Protein AF-A0A0L0T3A1-F1 (afdb_monomer_lite)

Secondary structure (DSSP, 8-state):
-HHHHTTTSS-----------TT-------------TT-EE---GGGSTT-TTS-TT--S-S--S-EEHHHHHHHHHHHHHS--SSSSTTSS--

Structure (mmCIF, N/CA/C/O backbone):
data_AF-A0A0L0T3A1-F1
#
_entry.id   AF-A0A0L0T3A1-F1
#
loop_
_atom_site.group_PDB
_atom_site.id
_atom_site.type_symbol
_atom_site.label_atom_id
_atom_site.label_alt_id
_atom_site.label_comp_id
_atom_site.label_asym_id
_atom_site.label_entity_id
_atom_site.label_seq_id
_atom_site.pdbx_PDB_ins_code
_atom_site.Cartn_x
_atom_site.Cartn_y
_atom_site.Cartn_z
_atom_site.occupancy
_atom_site.B_iso_or_equiv
_atom_site.auth_seq_id
_atom_site.auth_comp_id
_atom_site.auth_asym_id
_atom_site.auth_atom_id
_atom_site.pdbx_PDB_model_num
ATOM 1 N N . MET A 1 1 ? -3.514 -0.557 -0.456 1.00 93.31 1 MET A N 1
ATOM 2 C CA . MET A 1 1 ? -4.485 -0.139 0.592 1.00 93.31 1 MET A CA 1
ATOM 3 C C . MET A 1 1 ? -4.560 -1.029 1.838 1.00 93.31 1 MET A C 1
ATOM 5 O O . MET A 1 1 ? -5.094 -0.577 2.845 1.00 93.31 1 MET A O 1
ATOM 9 N N . ILE A 1 2 ? -3.980 -2.237 1.837 1.00 96.19 2 ILE A N 1
ATOM 10 C CA . ILE A 1 2 ? -4.060 -3.190 2.964 1.00 96.19 2 ILE A CA 1
ATOM 11 C C . ILE A 1 2 ? -3.667 -2.591 4.321 1.00 96.19 2 ILE A C 1
ATOM 13 O O . ILE A 1 2 ? -4.433 -2.710 5.270 1.00 96.19 2 ILE A O 1
ATOM 17 N N . ALA A 1 3 ? -2.550 -1.858 4.402 1.00 95.62 3 ALA A N 1
ATOM 18 C CA . ALA A 1 3 ? -2.123 -1.241 5.660 1.00 95.62 3 ALA A CA 1
ATOM 19 C C . ALA A 1 3 ? -3.177 -0.301 6.274 1.00 95.62 3 ALA A C 1
ATOM 21 O O . ALA A 1 3 ? -3.238 -0.179 7.496 1.00 95.62 3 ALA A O 1
ATOM 22 N N . ARG A 1 4 ? -4.030 0.329 5.448 1.00 96.12 4 ARG A N 1
ATOM 23 C CA . ARG A 1 4 ? -5.163 1.135 5.920 1.00 96.12 4 ARG A CA 1
ATOM 24 C C . ARG A 1 4 ? -6.288 0.261 6.464 1.00 96.12 4 ARG A C 1
ATOM 26 O O . ARG A 1 4 ? -6.744 0.522 7.570 1.00 96.12 4 ARG A O 1
ATOM 33 N N . TYR A 1 5 ? -6.703 -0.776 5.736 1.00 96.88 5 TYR A N 1
ATOM 34 C CA . TYR A 1 5 ? -7.740 -1.701 6.214 1.00 96.88 5 TYR A CA 1
ATOM 35 C C . TYR A 1 5 ? -7.392 -2.326 7.562 1.00 96.88 5 TYR A C 1
ATOM 37 O O . TYR A 1 5 ? -8.267 -2.496 8.406 1.00 96.88 5 TYR A O 1
ATOM 45 N N . THR A 1 6 ? -6.113 -2.627 7.769 1.00 96.88 6 THR A N 1
ATOM 46 C CA . THR A 1 6 ? -5.644 -3.354 8.948 1.00 96.88 6 THR A CA 1
ATOM 47 C C . THR A 1 6 ? -5.058 -2.458 10.038 1.00 96.88 6 THR A C 1
ATOM 49 O O . THR A 1 6 ? -4.363 -2.965 10.916 1.00 96.88 6 THR A O 1
ATOM 52 N N . ASN A 1 7 ? -5.233 -1.135 9.945 1.00 96.44 7 ASN A N 1
ATOM 53 C CA . ASN A 1 7 ? -4.652 -0.157 10.873 1.00 96.44 7 ASN A CA 1
ATOM 54 C C . ASN A 1 7 ? -3.162 -0.411 11.191 1.00 96.44 7 ASN A C 1
ATOM 56 O O . ASN A 1 7 ? -2.746 -0.441 12.343 1.00 96.44 7 ASN A O 1
ATOM 60 N N . ARG A 1 8 ? -2.354 -0.648 10.151 1.00 94.81 8 ARG A N 1
ATOM 61 C CA . ARG A 1 8 ? -0.925 -1.013 10.223 1.00 94.81 8 ARG A CA 1
ATOM 62 C C . ARG A 1 8 ? -0.573 -2.357 10.874 1.00 94.81 8 ARG A C 1
ATOM 64 O O . ARG A 1 8 ? 0.612 -2.639 10.974 1.00 94.81 8 ARG A O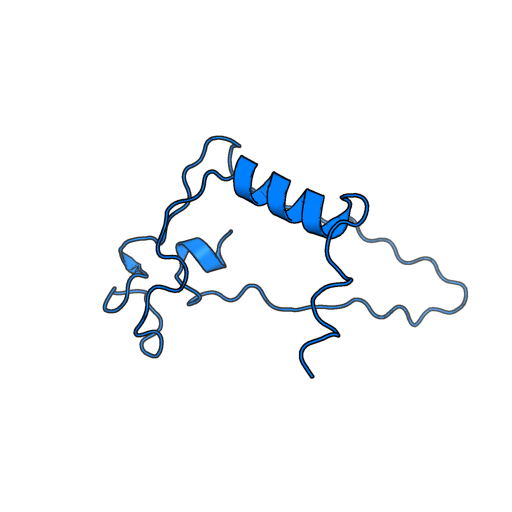 1
ATOM 71 N N . THR A 1 9 ? -1.533 -3.221 11.208 1.00 95.38 9 THR A N 1
ATOM 72 C CA . THR A 1 9 ? -1.225 -4.621 11.573 1.00 95.38 9 THR A CA 1
ATOM 73 C C . THR A 1 9 ? -0.474 -5.334 10.446 1.00 95.38 9 THR A C 1
ATOM 75 O O . THR A 1 9 ? 0.523 -6.006 10.689 1.00 95.38 9 THR A O 1
ATOM 78 N N . PHE A 1 10 ? -0.898 -5.137 9.193 1.00 95.56 10 PHE A N 1
ATOM 79 C CA . PHE A 1 10 ? -0.099 -5.485 8.021 1.00 95.56 10 PHE A CA 1
ATOM 80 C C . PHE A 1 10 ? 0.603 -4.241 7.480 1.00 95.56 10 PHE A C 1
ATOM 82 O O . PHE A 1 10 ? -0.023 -3.217 7.189 1.00 95.56 10 PHE A O 1
ATOM 89 N N . HIS A 1 11 ? 1.923 -4.329 7.343 1.00 93.44 11 HIS A N 1
ATOM 90 C CA . HIS A 1 11 ? 2.757 -3.205 6.943 1.00 93.44 11 HIS A CA 1
ATOM 91 C C . HIS A 1 11 ? 2.906 -3.120 5.423 1.00 93.44 11 HIS A C 1
ATOM 93 O O . HIS A 1 11 ? 3.156 -4.113 4.744 1.00 93.44 11 HIS A O 1
ATOM 99 N N . SER A 1 12 ? 2.834 -1.899 4.893 1.00 94.38 12 SER A N 1
ATOM 100 C CA . SER A 1 12 ? 3.302 -1.609 3.536 1.00 94.38 12 SER A CA 1
ATOM 101 C C . SER A 1 12 ? 4.823 -1.473 3.576 1.00 94.38 12 SER A C 1
ATOM 103 O O . SER A 1 12 ? 5.346 -0.396 3.859 1.00 94.38 12 SER A O 1
ATOM 105 N N . THR A 1 13 ? 5.534 -2.579 3.371 1.00 95.44 13 THR A N 1
ATOM 106 C CA . THR A 1 13 ? 6.992 -2.645 3.532 1.00 95.44 13 THR A CA 1
ATOM 107 C C . THR A 1 13 ? 7.718 -1.728 2.549 1.00 95.44 13 THR A C 1
ATOM 109 O O . THR A 1 13 ? 7.545 -1.841 1.330 1.00 95.44 13 THR A O 1
ATOM 112 N N . LEU A 1 14 ? 8.575 -0.848 3.075 1.00 95.19 14 LEU A N 1
ATOM 113 C CA . LEU A 1 14 ?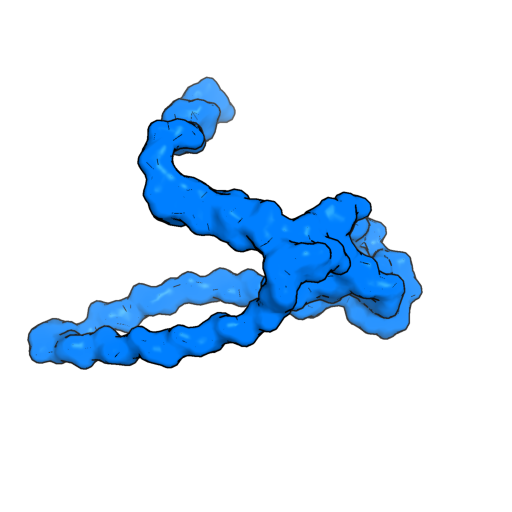 9.467 -0.026 2.260 1.00 95.19 14 LEU A CA 1
ATOM 114 C C . LEU A 1 14 ? 10.492 -0.917 1.557 1.00 95.19 14 LEU A C 1
ATOM 116 O O . LEU A 1 14 ? 11.134 -1.756 2.185 1.00 95.19 14 LEU A O 1
ATOM 120 N N . HIS A 1 15 ? 10.655 -0.721 0.254 1.00 94.88 15 HIS A N 1
ATOM 121 C CA . HIS A 1 15 ? 11.579 -1.493 -0.566 1.00 94.88 15 HIS A CA 1
ATOM 122 C C . HIS A 1 15 ? 12.233 -0.598 -1.621 1.00 94.88 15 HIS A C 1
ATOM 124 O O . HIS A 1 15 ? 11.712 0.456 -1.983 1.00 94.88 15 HIS A O 1
ATOM 130 N N . ARG A 1 16 ? 13.406 -1.018 -2.102 1.00 95.94 16 ARG A N 1
ATOM 131 C CA . ARG A 1 16 ? 14.149 -0.360 -3.183 1.00 95.94 16 ARG A CA 1
ATOM 132 C C . ARG A 1 16 ? 14.772 -1.409 -4.089 1.00 95.94 16 ARG A C 1
ATOM 134 O O . ARG A 1 16 ? 15.086 -2.507 -3.635 1.00 95.94 16 ARG A O 1
ATOM 141 N N . VAL A 1 17 ? 15.000 -1.051 -5.345 1.00 94.00 17 VAL A N 1
ATOM 142 C CA . VAL A 1 17 ? 15.701 -1.907 -6.305 1.00 94.00 17 VAL A CA 1
ATOM 143 C C . VAL A 1 17 ? 17.163 -1.482 -6.385 1.00 94.00 17 VAL A C 1
ATOM 145 O O . VAL A 1 17 ? 17.460 -0.295 -6.491 1.00 94.00 17 VAL A O 1
ATOM 148 N N . VAL A 1 18 ? 18.070 -2.459 -6.358 1.00 92.19 18 VAL A N 1
ATOM 149 C CA . VAL A 1 18 ? 19.492 -2.272 -6.670 1.00 92.19 18 VAL A CA 1
ATOM 150 C C . VAL A 1 18 ? 19.782 -3.031 -7.958 1.00 92.19 18 VAL A C 1
ATOM 152 O O . VAL A 1 18 ? 19.479 -4.219 -8.057 1.00 92.19 18 VAL A O 1
ATOM 155 N N . HIS A 1 19 ? 20.349 -2.350 -8.949 1.00 90.62 19 HIS A N 1
ATOM 156 C CA . HIS A 1 19 ? 20.753 -2.963 -10.209 1.00 90.62 19 HIS A CA 1
ATOM 157 C C . HIS A 1 19 ? 22.283 -3.038 -10.275 1.00 90.62 19 HIS A C 1
ATOM 159 O O . HIS A 1 19 ? 22.945 -2.014 -10.398 1.00 90.62 19 HIS A O 1
ATOM 165 N N . ALA A 1 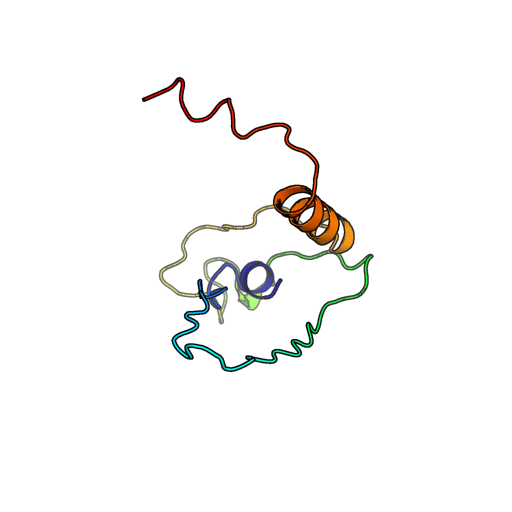20 ? 22.833 -4.249 -10.138 1.00 83.19 20 ALA A N 1
ATOM 166 C CA . ALA A 1 20 ? 24.280 -4.502 -10.094 1.00 83.19 20 ALA A CA 1
ATOM 167 C C . ALA A 1 20 ? 24.862 -5.032 -11.421 1.00 83.19 20 ALA A C 1
ATOM 169 O O . ALA A 1 20 ? 26.064 -5.265 -11.518 1.00 83.19 20 ALA A O 1
ATOM 170 N N . GLY A 1 21 ? 24.019 -5.254 -12.434 1.00 82.88 21 GLY A N 1
ATOM 171 C CA . GLY A 1 21 ? 24.434 -5.799 -13.724 1.00 82.88 21 GLY A CA 1
ATOM 172 C C . GLY A 1 21 ? 24.989 -4.709 -14.633 1.00 82.88 21 GLY A C 1
ATOM 173 O O . GLY A 1 21 ? 24.231 -4.030 -15.313 1.00 82.88 21 GLY A O 1
ATOM 174 N N . VAL A 1 22 ? 26.311 -4.542 -14.679 1.00 79.69 22 VAL A N 1
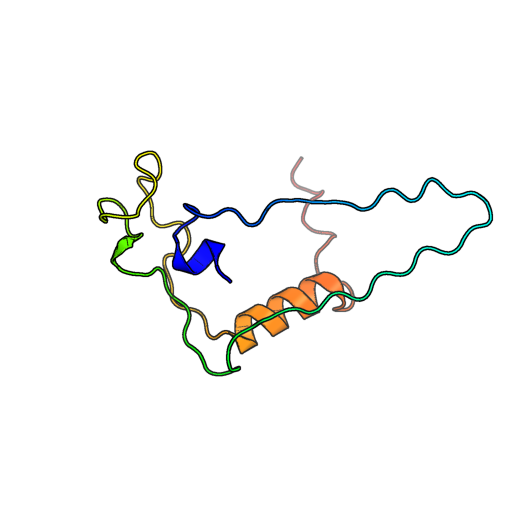ATOM 175 C CA . VAL A 1 22 ? 26.935 -3.708 -15.717 1.00 79.69 22 VAL A CA 1
ATOM 176 C C . VAL A 1 22 ? 26.669 -4.366 -17.077 1.00 79.69 22 VAL A C 1
ATOM 178 O O . VAL A 1 22 ? 27.001 -5.534 -17.269 1.00 79.69 22 VAL A O 1
ATOM 181 N N . ASN A 1 23 ? 26.075 -3.619 -18.012 1.00 87.62 23 ASN A N 1
ATOM 182 C CA . ASN A 1 23 ? 25.730 -4.058 -19.374 1.00 87.62 23 ASN A CA 1
ATOM 183 C C . ASN A 1 23 ? 24.695 -5.199 -19.470 1.00 87.62 23 ASN A C 1
ATOM 185 O O . ASN A 1 23 ? 24.723 -5.962 -20.434 1.00 87.62 23 ASN A O 1
ATOM 189 N N . GLN A 1 24 ? 23.789 -5.335 -18.497 1.00 93.19 24 GLN A N 1
ATOM 190 C CA . GLN A 1 24 ? 22.676 -6.286 -18.584 1.00 93.19 24 GLN A CA 1
ATOM 191 C C . GLN A 1 24 ? 21.343 -5.601 -18.311 1.00 93.19 24 GLN A C 1
ATOM 193 O O . GLN A 1 24 ? 21.198 -4.898 -17.315 1.00 93.19 24 GLN A O 1
ATOM 198 N N . ASP A 1 25 ? 20.342 -5.869 -19.143 1.00 93.38 25 ASP A N 1
ATOM 199 C CA . ASP A 1 25 ? 18.989 -5.386 -18.893 1.00 93.38 25 ASP A CA 1
ATOM 200 C C . ASP A 1 25 ? 18.344 -6.139 -17.724 1.00 93.38 25 ASP A C 1
ATOM 202 O O . ASP A 1 25 ? 18.482 -7.356 -17.573 1.00 93.38 25 ASP A O 1
ATOM 206 N N . ARG A 1 26 ? 17.567 -5.418 -16.910 1.00 94.19 26 ARG A N 1
ATOM 207 C CA . ARG A 1 26 ? 16.720 -6.002 -15.864 1.00 94.19 26 ARG A CA 1
ATOM 208 C C . ARG A 1 26 ? 15.262 -5.659 -16.128 1.00 94.19 26 ARG A C 1
ATOM 210 O O . ARG A 1 26 ? 14.846 -4.516 -15.961 1.00 94.19 26 ARG A O 1
ATOM 217 N N . TYR A 1 27 ? 14.471 -6.680 -16.426 1.00 94.19 27 TYR A N 1
ATOM 218 C CA . TYR A 1 27 ? 13.036 -6.549 -16.651 1.00 94.19 27 TYR A CA 1
ATOM 219 C C . TYR A 1 27 ? 12.252 -6.698 -15.339 1.00 94.19 27 TYR A C 1
ATOM 221 O O . TYR A 1 27 ? 12.627 -7.445 -14.432 1.00 94.19 27 TYR A O 1
ATOM 229 N N . SER A 1 28 ? 11.164 -5.948 -15.192 1.00 94.81 28 SER A N 1
ATOM 230 C CA . SER A 1 28 ? 10.221 -6.078 -14.077 1.00 94.81 28 SER A CA 1
ATOM 231 C C . SER A 1 28 ? 8.823 -5.770 -14.581 1.00 94.81 28 SER A C 1
ATOM 233 O O . SER A 1 28 ? 8.604 -4.711 -15.158 1.00 94.81 28 SER A O 1
ATOM 235 N N . ILE A 1 29 ? 7.898 -6.701 -14.363 1.00 96.81 29 ILE A N 1
ATOM 236 C CA . ILE A 1 29 ? 6.520 -6.618 -14.851 1.00 96.81 29 ILE A CA 1
ATOM 237 C C . ILE A 1 29 ? 5.601 -6.746 -13.628 1.00 96.81 29 ILE A C 1
ATOM 239 O O . ILE A 1 29 ? 5.131 -7.844 -13.330 1.00 96.81 29 ILE A O 1
ATOM 243 N N . PRO A 1 30 ? 5.438 -5.676 -12.826 1.00 96.31 30 PRO A N 1
ATOM 244 C CA . PRO A 1 30 ? 4.579 -5.731 -11.654 1.00 96.31 30 PRO A CA 1
ATOM 245 C C . PRO A 1 30 ? 3.105 -5.741 -12.068 1.00 96.31 30 PRO A C 1
ATOM 247 O O . PRO A 1 30 ? 2.694 -5.005 -12.964 1.00 96.31 30 PRO A O 1
ATOM 250 N N . PHE A 1 31 ? 2.309 -6.540 -11.363 1.00 96.50 31 PHE A N 1
ATOM 251 C CA . PHE A 1 31 ? 0.853 -6.476 -11.397 1.00 96.50 31 PHE A CA 1
ATOM 252 C C . PHE A 1 31 ? 0.358 -5.996 -10.033 1.00 96.50 31 PHE A C 1
ATOM 254 O O . PHE A 1 31 ? 0.692 -6.590 -9.006 1.00 96.50 31 PHE A O 1
ATOM 261 N N . PHE A 1 32 ? -0.416 -4.914 -10.026 1.00 93.75 32 PHE A N 1
ATOM 262 C CA . PHE A 1 32 ? -1.015 -4.360 -8.818 1.00 93.75 32 PHE A CA 1
ATOM 263 C C . PHE A 1 32 ? -2.487 -4.764 -8.779 1.00 93.75 32 PHE A C 1
ATOM 265 O O . PHE A 1 32 ? -3.247 -4.430 -9.685 1.00 93.75 32 PHE A O 1
ATOM 272 N N . PHE A 1 33 ? -2.865 -5.528 -7.754 1.00 94.94 33 PHE A N 1
ATOM 273 C CA . PHE A 1 33 ? -4.255 -5.893 -7.515 1.00 94.94 33 PHE A CA 1
ATOM 274 C C . PHE A 1 33 ? -4.881 -4.873 -6.571 1.00 94.94 33 PHE A C 1
ATOM 276 O O . PHE A 1 33 ? -4.549 -4.823 -5.383 1.00 94.94 33 PHE A O 1
ATOM 283 N N . ASP A 1 34 ? -5.766 -4.066 -7.133 1.00 93.94 34 ASP A N 1
ATOM 284 C CA . ASP A 1 34 ? -6.423 -2.959 -6.460 1.00 93.94 34 ASP A CA 1
ATOM 285 C C . ASP A 1 34 ? -7.948 -3.142 -6.461 1.00 93.94 34 ASP A C 1
ATOM 287 O O . ASP A 1 34 ? -8.471 -4.171 -6.888 1.00 93.94 34 ASP A O 1
ATOM 291 N N . MET A 1 35 ? -8.655 -2.169 -5.895 1.00 94.31 35 MET A N 1
ATOM 292 C CA . MET A 1 35 ? -10.109 -2.195 -5.720 1.00 94.31 35 MET A CA 1
ATOM 293 C C . MET A 1 35 ? -10.781 -1.344 -6.801 1.00 94.31 35 MET A C 1
ATOM 295 O O . MET A 1 35 ? -10.109 -0.578 -7.495 1.00 94.31 35 MET A O 1
ATOM 299 N N . ASP A 1 36 ? -12.108 -1.420 -6.890 1.00 97.50 36 ASP A N 1
ATOM 300 C CA . ASP A 1 36 ? -12.875 -0.509 -7.741 1.00 97.50 36 ASP A CA 1
ATOM 301 C C . ASP A 1 36 ? -12.721 0.950 -7.275 1.00 97.50 36 ASP A C 1
ATOM 303 O O . ASP A 1 36 ? -12.483 1.240 -6.096 1.00 97.50 36 ASP A O 1
ATOM 307 N N . ALA A 1 37 ? -12.821 1.880 -8.226 1.00 97.00 37 ALA A N 1
ATOM 308 C CA . ALA A 1 37 ? -12.515 3.300 -8.035 1.00 97.00 37 ALA A CA 1
ATOM 309 C C . ALA A 1 37 ? -13.358 3.969 -6.932 1.00 97.00 37 ALA A C 1
ATOM 311 O O . ALA A 1 37 ? -12.852 4.789 -6.164 1.00 97.00 37 ALA A O 1
ATOM 312 N N . ASP A 1 38 ? -14.625 3.585 -6.818 1.00 98.00 38 ASP A N 1
ATOM 313 C CA . ASP A 1 38 ? -15.621 4.143 -5.905 1.00 98.00 38 ASP A CA 1
ATOM 314 C C . ASP A 1 38 ? -15.615 3.498 -4.507 1.00 98.00 38 ASP A C 1
ATOM 316 O O . ASP A 1 38 ? -16.335 3.943 -3.607 1.00 98.00 38 ASP A O 1
ATOM 320 N N . VAL A 1 39 ? -14.778 2.480 -4.279 1.00 98.12 39 VAL A N 1
ATOM 321 C CA . VAL A 1 39 ? -14.707 1.789 -2.988 1.00 98.12 39 VAL A CA 1
ATOM 322 C C . VAL A 1 39 ? -14.290 2.752 -1.880 1.00 98.12 39 VAL A C 1
ATOM 324 O O . VAL A 1 39 ? -13.220 3.363 -1.908 1.00 98.12 39 VAL A O 1
ATOM 327 N N . VAL A 1 40 ? -15.119 2.825 -0.836 1.00 97.81 40 VAL A N 1
ATOM 328 C CA . VAL A 1 40 ? -14.820 3.576 0.387 1.00 97.81 40 VAL A CA 1
ATOM 329 C C . VAL A 1 40 ? -13.961 2.727 1.320 1.00 97.81 40 VAL A C 1
ATOM 331 O O . VAL A 1 40 ? -14.416 1.749 1.920 1.00 97.81 40 VAL A O 1
ATOM 334 N N . VAL A 1 41 ? -12.713 3.138 1.501 1.00 97.19 41 VAL A N 1
ATOM 335 C CA . VAL A 1 41 ? -11.725 2.442 2.320 1.00 97.19 41 VAL A CA 1
ATOM 336 C C . VAL A 1 41 ? -11.670 3.038 3.719 1.00 97.19 41 VAL A C 1
ATOM 338 O O .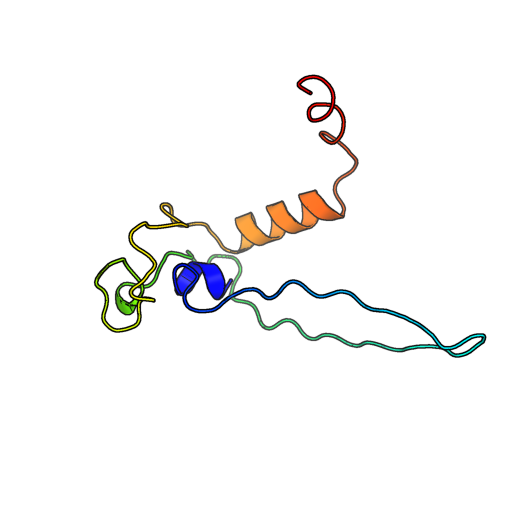 VAL A 1 41 ? -11.343 4.208 3.902 1.00 97.19 41 VAL A O 1
ATOM 341 N N . ARG A 1 42 ? -11.917 2.205 4.728 1.00 97.38 42 ARG A N 1
ATOM 342 C CA . ARG A 1 42 ? -11.801 2.532 6.157 1.00 97.38 42 ARG A CA 1
ATOM 343 C C . ARG A 1 42 ? -11.155 1.374 6.906 1.00 97.38 42 ARG A C 1
ATOM 345 O O . ARG A 1 42 ? -11.136 0.260 6.390 1.00 97.38 42 ARG A O 1
ATOM 352 N N . VAL A 1 43 ? -10.648 1.626 8.109 1.00 97.75 43 VAL A N 1
ATOM 353 C CA . VAL A 1 43 ? -10.168 0.550 8.988 1.00 97.75 43 VAL A CA 1
ATOM 354 C C . VAL A 1 43 ? -11.299 -0.458 9.213 1.00 97.75 43 VAL A C 1
ATOM 356 O O . VAL A 1 43 ? -12.443 -0.075 9.469 1.00 97.75 43 VAL A O 1
ATOM 359 N N . LEU A 1 44 ? -10.993 -1.746 9.071 1.00 96.56 44 LEU A N 1
ATOM 360 C CA . LEU A 1 44 ? -11.950 -2.818 9.323 1.00 96.56 44 LEU A CA 1
ATOM 361 C C . LEU A 1 44 ? -12.160 -2.987 10.838 1.00 96.56 44 LEU A C 1
ATOM 363 O O . LEU A 1 44 ? -11.189 -2.877 11.586 1.00 96.56 44 LEU A O 1
ATOM 367 N N . PRO A 1 45 ? -13.380 -3.318 11.309 1.00 96.00 45 PRO A N 1
ATOM 368 C CA . PRO A 1 45 ? -13.680 -3.413 12.742 1.00 96.00 45 PRO A CA 1
ATOM 369 C C . PRO A 1 45 ? -12.742 -4.343 13.524 1.00 96.00 45 PRO A C 1
ATOM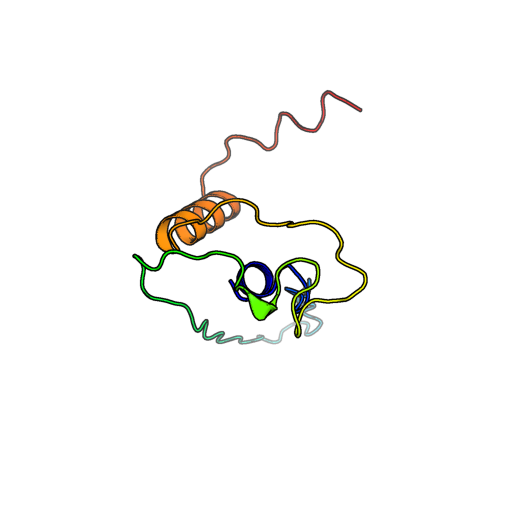 371 O O . PRO A 1 45 ? -12.309 -4.003 14.619 1.00 96.00 45 PRO A O 1
ATOM 374 N N . GLU A 1 46 ? -12.369 -5.479 12.930 1.00 96.88 46 GLU A N 1
ATOM 375 C CA . GLU A 1 46 ? -11.447 -6.471 13.509 1.00 96.88 46 GLU A CA 1
ATOM 376 C C . GLU A 1 46 ? -10.046 -5.900 13.805 1.00 96.88 46 GLU A C 1
ATOM 378 O O . GLU A 1 46 ? -9.332 -6.447 14.639 1.00 96.88 46 GLU A O 1
ATOM 383 N N . PHE A 1 47 ? -9.662 -4.806 13.138 1.00 97.00 47 PHE A N 1
ATOM 384 C CA . PHE A 1 47 ? -8.344 -4.173 13.224 1.00 97.00 47 PHE A CA 1
ATOM 385 C C . PHE A 1 47 ? -8.363 -2.790 13.900 1.00 97.00 47 PHE A C 1
ATOM 387 O O . PHE A 1 47 ? -7.340 -2.102 13.929 1.00 97.00 47 PHE A O 1
ATOM 394 N N . MET A 1 48 ? -9.506 -2.357 14.437 1.00 96.19 48 MET A N 1
ATOM 395 C CA . MET A 1 48 ? -9.564 -1.191 15.327 1.00 96.19 48 MET A CA 1
ATOM 396 C C . MET A 1 48 ? -8.806 -1.484 16.635 1.00 96.19 48 MET A C 1
ATOM 398 O O . MET A 1 48 ? -8.704 -2.654 16.998 1.00 96.19 48 MET A O 1
ATOM 402 N N . PRO A 1 49 ? -8.297 -0.479 17.375 1.00 94.50 49 PRO A N 1
ATOM 403 C CA . PRO A 1 49 ? -7.699 -0.710 18.693 1.00 94.50 49 PRO A CA 1
ATOM 404 C C . PRO A 1 49 ? -8.626 -1.539 19.600 1.00 94.50 49 PRO A C 1
ATOM 406 O O . PRO A 1 49 ? -9.800 -1.207 19.763 1.00 94.50 49 PRO A O 1
ATOM 409 N N . GLY A 1 50 ? -8.111 -2.647 20.144 1.00 92.75 50 GLY A N 1
ATOM 410 C CA . GLY A 1 50 ? -8.890 -3.631 20.916 1.00 92.75 50 GLY A CA 1
ATOM 411 C C . GLY A 1 50 ? -9.663 -4.669 20.083 1.00 92.75 50 GLY A C 1
ATOM 412 O O . GLY A 1 50 ? -10.316 -5.542 20.651 1.00 92.75 50 GLY A O 1
ATOM 413 N N . GLY A 1 51 ? -9.595 -4.601 18.753 1.00 94.88 51 GLY A N 1
ATOM 414 C CA . GLY A 1 51 ? -10.164 -5.585 17.834 1.00 94.88 51 GLY A CA 1
ATOM 415 C C . GLY A 1 51 ? -9.394 -6.908 17.836 1.00 94.88 51 GLY A C 1
ATOM 416 O O . GLY A 1 51 ? -8.199 -6.957 18.125 1.00 94.88 51 GLY A O 1
ATOM 417 N N . LYS A 1 52 ? -10.080 -8.002 17.488 1.00 96.62 52 LYS A N 1
ATOM 418 C CA . LYS A 1 52 ? -9.550 -9.376 17.562 1.00 96.62 52 LYS A CA 1
ATOM 419 C C . LYS A 1 52 ? -8.301 -9.608 16.703 1.00 96.62 52 LYS A C 1
ATOM 421 O O . LYS A 1 52 ? -7.486 -10.459 17.052 1.00 96.62 52 LYS A O 1
ATOM 426 N N . LEU A 1 53 ? -8.167 -8.897 15.586 1.00 96.44 53 LEU A N 1
ATOM 427 C CA . LEU A 1 53 ? -7.038 -9.012 14.660 1.00 96.44 53 LEU A CA 1
ATOM 428 C C . LEU A 1 53 ? -6.096 -7.805 14.723 1.00 96.44 53 LEU A C 1
ATOM 430 O O . LEU A 1 53 ? -5.159 -7.735 13.932 1.00 96.44 53 LEU A O 1
ATOM 434 N N . ALA A 1 54 ? -6.331 -6.849 15.621 1.00 94.94 54 ALA A N 1
ATOM 435 C CA . ALA A 1 54 ? -5.469 -5.687 15.758 1.00 94.94 54 ALA A CA 1
ATOM 436 C C . ALA A 1 54 ? -4.106 -6.081 16.337 1.00 94.94 54 ALA A C 1
ATOM 438 O O . ALA A 1 54 ? -4.009 -6.943 17.212 1.00 94.94 54 ALA A O 1
ATOM 439 N N . ASN A 1 55 ? -3.046 -5.411 15.885 1.00 92.44 55 ASN A N 1
ATOM 440 C CA . ASN A 1 55 ? -1.768 -5.457 16.584 1.00 92.44 55 ASN A CA 1
ATOM 441 C C . ASN A 1 55 ? -1.961 -4.901 18.017 1.00 92.44 55 ASN A C 1
ATOM 443 O O . ASN A 1 55 ? -2.359 -3.740 18.143 1.00 92.44 55 ASN A O 1
ATOM 447 N N . PRO A 1 56 ? -1.661 -5.673 19.083 1.00 91.06 56 PRO A N 1
ATOM 448 C CA . PRO A 1 56 ? -1.832 -5.228 20.469 1.00 91.06 56 PRO A CA 1
ATOM 449 C C . PRO A 1 56 ? -1.041 -3.966 20.841 1.00 91.06 56 PRO A C 1
ATOM 451 O O . PRO A 1 56 ? -1.411 -3.262 21.776 1.00 91.06 56 PRO A O 1
ATOM 454 N N . GLU A 1 57 ? 0.043 -3.670 20.123 1.00 89.31 57 GLU A N 1
ATOM 455 C CA . GLU A 1 57 ? 0.866 -2.474 20.337 1.00 89.31 57 GLU A CA 1
ATOM 456 C C . GLU A 1 57 ? 0.223 -1.205 19.754 1.00 89.31 57 GLU A C 1
ATOM 458 O O . GLU A 1 57 ? 0.561 -0.088 20.148 1.00 89.31 57 GLU A O 1
ATOM 463 N N . VAL A 1 58 ? -0.719 -1.355 18.817 1.00 86.44 58 VAL A N 1
ATOM 464 C CA . VAL A 1 58 ? -1.397 -0.237 18.160 1.00 86.44 58 VAL A CA 1
ATOM 465 C C . VAL A 1 58 ? -2.586 0.210 19.007 1.00 86.44 58 VAL A C 1
ATOM 467 O O . VAL A 1 58 ? -3.665 -0.377 18.973 1.00 86.44 58 VAL A O 1
ATOM 470 N N . GLN A 1 59 ? -2.381 1.288 19.760 1.00 86.94 59 GLN A N 1
ATOM 471 C CA . GLN A 1 59 ? -3.394 1.862 20.656 1.00 86.94 59 GLN A CA 1
ATOM 472 C C . GLN A 1 59 ? -4.257 2.940 19.984 1.00 86.94 59 GLN A C 1
ATOM 474 O O . GLN A 1 59 ? -5.320 3.293 20.487 1.00 86.94 59 GLN A O 1
ATOM 479 N N . GLU A 1 60 ? -3.828 3.439 18.824 1.00 92.50 60 GLU A N 1
ATOM 480 C CA . GLU A 1 60 ? -4.474 4.539 18.113 1.00 92.50 60 GLU A CA 1
ATOM 481 C C . GLU A 1 60 ? -4.925 4.132 16.707 1.00 92.50 60 GLU A C 1
ATOM 483 O O . GLU A 1 60 ? -4.414 3.195 16.085 1.00 92.50 60 GLU A O 1
ATOM 488 N N . VAL A 1 61 ? -5.898 4.868 16.173 1.00 94.31 61 VAL A N 1
ATOM 489 C CA . VAL A 1 61 ? -6.355 4.701 14.792 1.00 94.31 61 VAL A CA 1
ATOM 490 C C . VAL A 1 61 ? -5.491 5.576 13.883 1.00 94.31 61 VAL A C 1
ATOM 492 O O . VAL A 1 61 ? -5.702 6.782 13.788 1.00 94.31 61 VAL A O 1
ATOM 495 N N . TYR A 1 62 ? -4.544 4.975 13.160 1.00 94.44 62 TYR A N 1
ATOM 496 C CA . TYR A 1 62 ? -3.658 5.700 12.236 1.00 94.44 62 TYR A CA 1
ATOM 497 C C . TYR A 1 62 ? -4.386 6.267 11.012 1.00 94.44 62 TYR A C 1
ATOM 499 O O . TYR A 1 62 ? -3.872 7.157 10.333 1.00 94.44 62 TYR A O 1
ATOM 507 N N . PHE A 1 63 ? -5.566 5.731 10.698 1.00 94.94 63 PHE A N 1
ATOM 508 C CA . PHE A 1 63 ? -6.367 6.114 9.539 1.00 94.94 63 PHE A CA 1
ATOM 509 C C . PHE A 1 63 ? -7.797 6.466 9.979 1.00 94.94 63 PHE A C 1
ATOM 511 O O . PHE A 1 63 ? -8.711 5.667 9.774 1.00 94.94 63 PHE A O 1
ATOM 518 N N . PRO A 1 64 ? -7.995 7.635 10.617 1.00 87.56 64 PRO A N 1
ATOM 519 C CA . PRO A 1 64 ? -9.234 7.952 11.332 1.00 87.56 64 PRO A CA 1
ATOM 520 C C . PRO A 1 64 ? -10.442 8.179 10.413 1.00 87.56 64 PRO A C 1
ATOM 522 O O . PRO A 1 64 ? -11.574 7.944 10.822 1.00 87.56 64 PRO A O 1
ATOM 525 N N . GLY A 1 65 ? -10.214 8.623 9.173 1.00 92.12 65 GLY A N 1
ATOM 526 C CA . GLY A 1 65 ? -11.271 8.896 8.199 1.00 92.12 65 GLY A CA 1
ATOM 527 C C . GLY A 1 65 ? -11.337 7.859 7.074 1.00 92.12 65 GLY A C 1
ATOM 528 O O . GLY A 1 65 ? -10.284 7.352 6.648 1.00 92.12 65 GLY A O 1
ATOM 529 N N . PRO A 1 66 ? -12.544 7.561 6.554 1.00 96.38 66 PRO A N 1
ATOM 530 C CA . PRO A 1 66 ? -12.675 6.855 5.289 1.00 96.38 66 PRO A CA 1
ATOM 531 C C . PRO A 1 66 ? -12.057 7.677 4.148 1.00 96.38 66 PRO A C 1
ATOM 533 O O . PRO A 1 66 ? -11.987 8.900 4.224 1.00 96.38 66 PRO A O 1
ATOM 536 N N . ILE A 1 67 ? -11.620 7.002 3.088 1.00 97.25 67 ILE A N 1
ATOM 537 C CA . ILE A 1 67 ? -11.154 7.626 1.843 1.00 97.25 67 ILE A CA 1
ATOM 538 C C . ILE A 1 67 ? -11.689 6.831 0.653 1.00 97.25 67 ILE A C 1
ATOM 540 O O . ILE A 1 67 ? -11.718 5.601 0.714 1.00 97.25 67 ILE A O 1
ATOM 544 N N . VAL A 1 68 ? -12.112 7.504 -0.415 1.00 98.12 68 VAL A N 1
ATOM 545 C CA . VAL A 1 68 ? -12.469 6.830 -1.674 1.00 98.12 68 VAL A CA 1
ATOM 546 C C . VAL A 1 68 ? -11.187 6.347 -2.354 1.00 98.12 68 VAL A C 1
ATOM 548 O O . VAL A 1 68 ? -10.167 7.038 -2.331 1.00 98.12 68 VAL A O 1
ATOM 551 N N . PHE A 1 69 ? -11.194 5.143 -2.924 1.00 97.62 69 PHE A N 1
ATOM 552 C CA . PHE A 1 69 ? -9.976 4.562 -3.481 1.00 97.62 69 PHE A CA 1
ATOM 553 C C . PHE A 1 69 ? -9.377 5.399 -4.613 1.00 97.62 69 PHE A C 1
ATOM 555 O O . PHE A 1 69 ? -8.171 5.654 -4.601 1.00 97.62 69 PHE A O 1
ATOM 562 N N . GLU A 1 70 ? -10.208 5.886 -5.533 1.00 97.50 70 GLU A N 1
ATOM 563 C CA . GLU A 1 70 ? -9.769 6.771 -6.610 1.00 97.50 70 GLU A CA 1
ATOM 564 C C . GLU A 1 70 ? -9.073 8.027 -6.074 1.00 97.50 70 GLU A C 1
ATOM 566 O O . GLU A 1 70 ? -7.999 8.385 -6.552 1.00 97.50 70 GLU A O 1
ATOM 571 N N . GLU A 1 71 ? -9.622 8.658 -5.034 1.00 96.81 71 GLU A N 1
ATOM 572 C CA . GLU A 1 71 ? -9.019 9.840 -4.411 1.00 96.81 71 GLU A CA 1
ATOM 573 C C . GLU A 1 71 ? -7.620 9.522 -3.862 1.00 96.81 71 GLU A C 1
ATOM 575 O O . GLU A 1 71 ? -6.663 10.274 -4.067 1.00 96.81 71 GLU A O 1
ATOM 580 N N . HIS A 1 72 ? -7.463 8.373 -3.196 1.00 95.31 72 HIS A N 1
ATOM 581 C CA . HIS A 1 72 ? -6.150 7.926 -2.740 1.00 95.31 72 HIS A CA 1
ATOM 582 C C . HIS A 1 72 ? -5.179 7.721 -3.911 1.00 95.31 72 HIS A C 1
ATOM 584 O O . HIS A 1 72 ? -4.034 8.177 -3.839 1.00 95.31 72 HIS A O 1
ATOM 590 N N . LEU A 1 73 ? -5.626 7.057 -4.979 1.00 94.94 73 LEU A N 1
ATOM 591 C CA . LEU A 1 73 ? -4.810 6.768 -6.154 1.00 94.94 73 LEU A CA 1
ATOM 592 C C . LEU A 1 73 ? -4.363 8.056 -6.856 1.00 94.94 73 LEU A C 1
ATOM 594 O O . LEU A 1 73 ? -3.175 8.216 -7.136 1.00 94.94 73 LEU A O 1
ATOM 598 N N . GLN A 1 74 ? -5.279 9.005 -7.060 1.00 94.62 74 GLN A N 1
ATOM 599 C CA . GLN A 1 74 ? -4.980 10.321 -7.625 1.00 94.62 74 GLN A CA 1
ATOM 600 C C . GLN A 1 74 ? -3.978 11.089 -6.754 1.00 94.62 74 GLN A C 1
ATOM 602 O O . GLN A 1 74 ? -3.010 11.641 -7.275 1.00 94.62 74 GLN A O 1
ATOM 607 N N . ASN A 1 75 ? -4.140 11.075 -5.426 1.00 94.31 75 ASN A N 1
ATOM 608 C CA . ASN A 1 75 ? -3.200 11.714 -4.501 1.00 94.31 75 ASN A CA 1
ATOM 609 C C . ASN A 1 75 ? -1.782 11.126 -4.607 1.00 94.31 75 ASN A C 1
ATOM 611 O O . ASN A 1 75 ? -0.804 11.877 -4.630 1.00 94.31 75 ASN A O 1
ATOM 615 N N . MET A 1 76 ? -1.650 9.798 -4.696 1.00 92.38 76 MET A N 1
ATOM 616 C CA . MET A 1 76 ? -0.345 9.142 -4.856 1.00 92.38 76 MET A CA 1
ATOM 617 C C . MET A 1 76 ? 0.258 9.412 -6.234 1.00 92.38 76 MET A C 1
ATOM 619 O O . MET A 1 76 ? 1.430 9.774 -6.325 1.00 92.38 76 MET A O 1
ATOM 623 N N . TYR A 1 77 ? -0.548 9.328 -7.294 1.00 92.75 77 TYR A N 1
ATOM 624 C CA . TYR A 1 77 ? -0.107 9.635 -8.651 1.00 92.75 77 TYR A CA 1
ATOM 625 C C . TYR A 1 77 ? 0.390 11.081 -8.759 1.00 92.75 77 TYR A C 1
ATOM 627 O O . TYR A 1 77 ? 1.489 11.323 -9.252 1.00 92.75 77 TYR A O 1
ATOM 635 N N . ASN A 1 78 ? -0.350 12.039 -8.197 1.00 92.38 78 ASN A N 1
ATOM 636 C CA . ASN A 1 78 ? 0.053 13.442 -8.136 1.00 92.38 78 ASN A CA 1
ATOM 637 C C . ASN A 1 78 ? 1.314 13.649 -7.285 1.00 92.38 78 ASN A C 1
ATOM 639 O O . ASN A 1 78 ? 2.167 14.453 -7.651 1.00 92.38 78 ASN A O 1
ATOM 643 N N . SER A 1 79 ? 1.483 12.909 -6.185 1.00 89.06 79 SER A N 1
ATOM 644 C CA . SER A 1 79 ? 2.703 12.977 -5.370 1.00 89.06 79 SER A CA 1
ATOM 645 C C . SER A 1 79 ? 3.947 12.459 -6.100 1.00 89.06 79 SER A C 1
ATOM 647 O O . SER A 1 79 ? 5.056 12.872 -5.755 1.00 89.06 79 SER A O 1
ATOM 649 N N . THR A 1 80 ? 3.796 11.521 -7.038 1.00 88.44 80 THR A N 1
ATOM 650 C CA . THR A 1 80 ? 4.916 10.916 -7.776 1.00 88.44 80 THR A CA 1
ATOM 651 C C . THR A 1 80 ? 5.188 11.621 -9.104 1.00 88.44 80 THR A C 1
ATOM 653 O O . THR A 1 80 ? 6.349 11.854 -9.436 1.00 88.44 80 THR A O 1
ATOM 656 N N . TYR A 1 81 ? 4.138 11.974 -9.846 1.00 88.94 81 TYR A N 1
ATOM 657 C CA . TYR A 1 81 ? 4.213 12.460 -11.228 1.00 88.94 81 TYR A CA 1
ATOM 658 C C . TYR A 1 81 ? 3.667 13.882 -11.422 1.00 88.94 81 TYR A C 1
ATOM 660 O O . TYR A 1 81 ? 3.877 14.472 -12.481 1.00 88.94 81 TYR A O 1
ATOM 668 N N . GLY A 1 82 ? 2.975 14.457 -10.434 1.00 85.62 82 GLY A N 1
ATOM 669 C CA . GLY A 1 82 ? 2.472 15.827 -10.514 1.00 85.62 82 GLY A CA 1
ATOM 670 C C . GLY A 1 82 ? 3.623 16.834 -10.560 1.00 85.62 82 GLY A C 1
ATOM 671 O O . GLY A 1 82 ? 4.521 16.806 -9.717 1.00 85.62 82 GLY A O 1
ATOM 672 N N . ALA A 1 83 ? 3.612 17.732 -11.550 1.00 63.22 83 ALA A N 1
ATOM 673 C CA . ALA A 1 83 ? 4.622 18.779 -11.681 1.00 63.22 83 ALA A CA 1
ATOM 674 C C . ALA A 1 83 ? 4.716 19.605 -10.383 1.00 63.22 83 ALA A C 1
ATOM 676 O O . ALA A 1 83 ? 3.709 20.074 -9.850 1.00 63.22 83 ALA A O 1
ATOM 677 N N . GLY A 1 84 ? 5.942 19.742 -9.870 1.00 58.56 84 GLY A N 1
ATOM 678 C CA . GLY A 1 84 ? 6.258 20.211 -8.525 1.00 58.56 84 GLY A CA 1
ATOM 679 C C . GLY A 1 84 ? 5.464 21.427 -8.045 1.00 58.56 84 GLY A C 1
ATOM 680 O O . GLY A 1 84 ? 5.739 22.561 -8.422 1.00 58.56 84 GLY A O 1
ATOM 681 N N . LYS A 1 85 ? 4.577 21.196 -7.081 1.00 50.97 85 LYS A N 1
ATOM 682 C CA . LYS A 1 85 ? 4.196 22.194 -6.080 1.00 50.97 85 LYS A CA 1
ATOM 683 C C . LYS A 1 85 ? 4.403 21.565 -4.709 1.00 50.97 85 LYS A C 1
ATOM 685 O O . LYS A 1 85 ? 3.536 20.854 -4.225 1.00 50.97 85 LYS A O 1
ATOM 690 N N . GLY A 1 86 ? 5.570 21.789 -4.098 1.00 49.06 86 GLY A N 1
ATOM 691 C CA . GLY A 1 86 ? 5.713 21.530 -2.658 1.00 49.06 86 GLY A CA 1
ATOM 692 C C . GLY A 1 86 ? 6.939 20.765 -2.159 1.00 49.06 86 GLY A C 1
ATOM 693 O O . GLY A 1 86 ? 6.863 20.189 -1.080 1.00 49.06 86 GLY A O 1
ATOM 694 N N . ARG A 1 87 ? 8.087 20.777 -2.852 1.00 47.81 87 ARG A N 1
ATOM 695 C CA . ARG A 1 87 ? 9.366 20.427 -2.189 1.00 47.81 87 ARG A CA 1
ATOM 696 C C . ARG A 1 87 ? 10.133 21.628 -1.618 1.00 47.81 87 ARG A C 1
ATOM 698 O O . ARG A 1 87 ? 11.134 21.410 -0.948 1.00 47.81 87 ARG A O 1
ATOM 705 N N . SER A 1 88 ? 9.653 22.864 -1.810 1.00 42.16 88 SER A N 1
ATOM 706 C CA . SER A 1 88 ? 10.345 24.075 -1.326 1.00 42.16 88 SER A CA 1
ATOM 707 C C . SER A 1 88 ? 10.026 24.473 0.126 1.00 42.16 88 SER A C 1
ATOM 709 O O . SER A 1 88 ? 10.841 25.153 0.727 1.00 42.16 88 SER A O 1
ATOM 711 N N . GLN A 1 89 ? 8.923 24.023 0.741 1.00 43.16 89 GLN A N 1
ATOM 712 C CA . GLN A 1 89 ? 8.528 24.510 2.082 1.00 43.16 89 GLN A CA 1
ATOM 713 C C . GLN A 1 89 ? 9.056 23.683 3.267 1.00 43.16 89 GLN A C 1
ATOM 715 O O . GLN A 1 89 ? 8.801 24.027 4.413 1.00 43.16 89 GLN A O 1
ATOM 720 N N . ARG A 1 90 ? 9.796 22.589 3.030 1.00 44.09 90 ARG A N 1
ATOM 721 C CA . ARG A 1 90 ? 10.327 21.738 4.115 1.00 44.09 90 ARG A CA 1
ATOM 722 C C . ARG A 1 90 ? 11.783 22.029 4.507 1.00 44.09 90 ARG A C 1
ATOM 724 O O . ARG A 1 90 ? 12.321 21.298 5.322 1.00 44.09 90 ARG A O 1
ATOM 731 N N . ARG A 1 91 ? 12.416 23.055 3.922 1.00 42.47 91 ARG A N 1
ATOM 732 C CA . ARG A 1 91 ? 13.811 23.456 4.212 1.00 42.47 91 ARG A CA 1
ATOM 733 C C . ARG A 1 91 ? 13.957 24.782 4.967 1.00 42.47 91 ARG A C 1
ATOM 735 O O . ARG A 1 91 ? 15.080 25.162 5.253 1.00 42.47 91 ARG A O 1
ATOM 742 N N . GLU A 1 92 ? 12.865 25.476 5.283 1.00 39.12 92 GLU A N 1
ATOM 743 C CA . GLU A 1 92 ? 12.910 26.779 5.978 1.00 39.12 92 GLU A CA 1
ATOM 744 C C . GLU A 1 92 ? 12.588 26.689 7.482 1.00 39.12 92 GLU A C 1
ATOM 746 O O . GLU A 1 92 ? 12.406 27.711 8.133 1.00 39.12 92 GLU A O 1
ATOM 751 N N . LEU A 1 93 ? 12.509 25.480 8.051 1.00 43.38 93 LEU A N 1
ATOM 752 C CA . LEU A 1 93 ? 12.191 25.264 9.472 1.00 43.38 93 LEU A CA 1
ATOM 753 C C . LEU A 1 93 ? 13.197 24.345 10.194 1.00 43.38 93 LEU A C 1
ATOM 755 O O . LEU A 1 93 ? 12.858 23.774 11.228 1.00 43.38 93 LEU A O 1
ATOM 759 N N . GLU A 1 94 ? 14.416 24.214 9.664 1.00 39.59 94 GLU A N 1
ATOM 760 C CA . GLU A 1 94 ? 15.565 23.602 10.358 1.00 39.59 94 GLU A CA 1
ATOM 761 C C . GLU A 1 94 ? 16.657 24.645 10.611 1.00 39.59 94 GLU A C 1
ATOM 763 O O . GLU A 1 94 ? 16.932 25.440 9.681 1.00 39.59 94 GLU A O 1
#

Radius of gyration: 17.86 Å; chains: 1; bounding box: 43×36×40 Å

Foldseek 3Di:
DVCFQQLNLPPPDDDDDDDPDDPDDDDDDDDDDDDDQQDWGHHHQLRAAVHVSHDVVDNDRPGHDIDGNNRVVVVVCCVVPNDDDDPPPPPPPD

pLDDT: mean 87.92, std 16.25, range [39.12, 98.12]

Organism: Allomyces macrogynus (strain ATCC 38327) (NCBI:txid578462)

InterPro domains:
  IPR027443 Isopenicillin N synthase-like superfamily [G3DSA:2.60.120.330] (1-93)

Sequence (94 aa):
MIARYTNRTFHSTLHRVVHAGVNQDRYSIPFFFDMDADVVVRVLPEFMPGGKLANPEVQEVYFPGPIVFEEHLQNMYNSTYGAGKGRSQRRELE